Protein AF-A0A962IFG3-F1 (afdb_monomer_lite)

Radius of gyration: 30.13 Å; chains: 1; bounding box: 54×21×106 Å

Secondary structure (DSSP, 8-state):
----SSHHHHHHHHHHHHHHHHHHHHHHTTSTT-HHHHHHHHHHHHHHHHHTTSHHHHH-HHHHHHHHHHHHHHHHHHHHHHHHHHHTS--------------------------

pLDDT: mean 78.37, std 23.21, range [36.72, 98.31]

Structure (mmCIF, N/CA/C/O backbone):
data_AF-A0A962IFG3-F1
#
_entry.id   AF-A0A962IFG3-F1
#
loop_
_atom_site.group_PDB
_atom_site.id
_atom_site.type_symbol
_atom_site.label_atom_id
_atom_site.label_alt_id
_atom_site.label_comp_id
_atom_site.label_asym_id
_atom_site.label_entity_id
_atom_site.label_seq_id
_atom_site.pdbx_PDB_ins_code
_atom_site.Cartn_x
_atom_site.Cartn_y
_atom_site.Cartn_z
_atom_site.occupancy
_atom_site.B_iso_or_equiv
_atom_site.auth_seq_id
_atom_site.auth_comp_id
_atom_site.auth_asym_id
_atom_site.auth_atom_id
_atom_site.pdbx_PDB_model_num
ATOM 1 N N . MET A 1 1 ? -25.426 10.957 22.086 1.00 36.72 1 MET A N 1
ATOM 2 C CA . MET A 1 1 ? -25.000 11.346 20.723 1.00 36.72 1 MET A CA 1
ATOM 3 C C . MET A 1 1 ? -24.388 10.121 20.074 1.00 36.72 1 MET A C 1
ATOM 5 O O . MET A 1 1 ? -23.524 9.508 20.684 1.00 36.72 1 MET A O 1
ATOM 9 N N . ASN A 1 2 ? -24.946 9.709 18.935 1.00 39.81 2 ASN A N 1
ATOM 10 C CA . ASN A 1 2 ? -24.678 8.438 18.258 1.00 39.81 2 ASN A CA 1
ATOM 11 C C . ASN A 1 2 ? -23.238 8.360 17.731 1.00 39.81 2 ASN A C 1
ATOM 13 O O . ASN A 1 2 ? -22.809 9.230 16.985 1.00 39.81 2 ASN A O 1
ATOM 17 N N . THR A 1 3 ? -22.519 7.298 18.088 1.00 48.94 3 THR A N 1
ATOM 18 C CA . THR A 1 3 ? -21.133 7.002 17.677 1.00 48.94 3 THR A CA 1
ATOM 19 C C . THR A 1 3 ? -21.068 6.008 16.507 1.00 48.94 3 THR A C 1
ATOM 21 O O . THR A 1 3 ? -20.169 5.175 16.458 1.00 48.94 3 THR A O 1
ATOM 24 N N . ALA A 1 4 ? -22.048 6.025 15.597 1.00 52.16 4 ALA A N 1
ATOM 25 C CA . ALA A 1 4 ? -22.228 4.957 14.604 1.00 52.16 4 ALA A CA 1
ATOM 26 C C . ALA A 1 4 ? -21.769 5.289 13.166 1.00 52.16 4 ALA A C 1
ATOM 28 O O . ALA A 1 4 ? -21.704 4.372 12.354 1.00 52.16 4 ALA A O 1
ATOM 29 N N . ASP A 1 5 ? -21.408 6.536 12.843 1.00 53.06 5 ASP A N 1
ATOM 30 C CA . ASP A 1 5 ? -21.254 6.964 11.436 1.00 53.06 5 ASP A CA 1
ATOM 31 C C . ASP A 1 5 ? -19.817 7.000 10.876 1.00 53.06 5 ASP A C 1
ATOM 33 O O . ASP A 1 5 ? -19.634 7.290 9.699 1.00 53.06 5 ASP A O 1
ATOM 37 N N . SER A 1 6 ? -18.779 6.672 11.653 1.00 56.75 6 SER A N 1
ATOM 38 C CA . SER A 1 6 ? -17.375 6.776 11.183 1.00 56.75 6 SER A CA 1
ATOM 39 C C . SER A 1 6 ? -16.824 5.506 10.514 1.00 56.75 6 SER A C 1
ATOM 41 O O . SER A 1 6 ? -15.803 5.544 9.836 1.00 56.75 6 SER A O 1
ATOM 43 N N . LYS A 1 7 ? -17.511 4.368 10.658 1.00 59.22 7 LYS A N 1
ATOM 44 C CA . LYS A 1 7 ? -17.021 3.058 10.200 1.00 59.22 7 LYS A CA 1
ATOM 45 C C . LYS A 1 7 ? -16.889 2.869 8.671 1.00 59.22 7 LYS A C 1
ATOM 47 O O . LYS A 1 7 ? -15.906 2.252 8.261 1.00 59.22 7 LYS A O 1
ATOM 52 N N . PRO A 1 8 ? -17.812 3.349 7.807 1.00 63.09 8 PRO A N 1
ATOM 53 C CA . PRO A 1 8 ? -17.737 3.041 6.376 1.00 63.09 8 PRO A CA 1
ATOM 54 C C . PRO A 1 8 ? -16.538 3.700 5.681 1.00 63.09 8 PRO A C 1
ATOM 56 O O . PRO A 1 8 ? -16.086 3.205 4.653 1.00 63.09 8 PRO A O 1
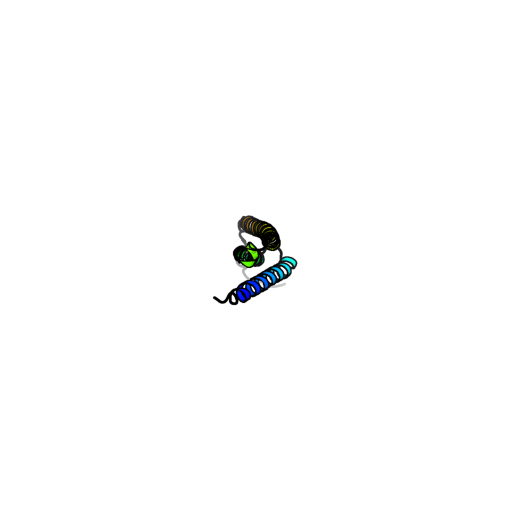ATOM 59 N N . GLU A 1 9 ? -15.988 4.780 6.239 1.00 82.75 9 GLU A N 1
ATOM 60 C CA . GLU A 1 9 ? -14.860 5.497 5.641 1.00 82.75 9 GLU A CA 1
ATOM 61 C C . GLU A 1 9 ? -13.541 4.718 5.774 1.00 82.75 9 GLU A C 1
ATOM 63 O O . GLU A 1 9 ? -12.786 4.603 4.805 1.00 82.75 9 GLU A O 1
ATOM 68 N N . LEU A 1 10 ? -13.298 4.099 6.936 1.00 89.00 10 LEU A N 1
ATOM 69 C CA . LEU A 1 10 ? -12.107 3.281 7.168 1.00 89.00 10 LEU A CA 1
ATOM 70 C C . LEU A 1 10 ? -12.106 2.016 6.304 1.00 89.00 10 LEU A C 1
ATOM 72 O O . LEU A 1 10 ? -11.099 1.716 5.664 1.00 89.00 10 LEU A O 1
ATOM 76 N N . ASP A 1 11 ? -13.224 1.289 6.264 1.00 91.38 11 ASP A N 1
ATOM 77 C CA . ASP A 1 11 ? -13.329 0.038 5.503 1.00 91.38 11 ASP A CA 1
ATOM 78 C C . ASP A 1 11 ? -13.126 0.286 3.996 1.00 91.38 11 ASP A C 1
ATOM 80 O O . ASP A 1 11 ? -12.415 -0.467 3.323 1.00 91.38 11 ASP A O 1
ATOM 84 N N . VAL A 1 12 ? -13.676 1.387 3.468 1.00 93.88 12 VAL A N 1
ATOM 85 C CA . VAL A 1 12 ? -13.458 1.814 2.076 1.00 93.88 12 VAL A CA 1
ATOM 86 C C . VAL A 1 12 ? -11.994 2.164 1.834 1.00 93.88 12 VAL A C 1
ATOM 88 O O . VAL A 1 12 ? -11.417 1.744 0.827 1.00 93.88 12 VAL A O 1
ATOM 91 N N . LEU A 1 13 ? -11.365 2.899 2.752 1.00 93.69 13 LEU A N 1
ATOM 92 C CA . LEU A 1 13 ? -9.968 3.285 2.617 1.00 93.69 13 LEU A CA 1
ATOM 93 C C . LEU A 1 13 ? -9.032 2.067 2.658 1.00 93.69 13 LEU A C 1
ATOM 95 O O . LEU A 1 13 ? -8.097 1.985 1.857 1.00 93.69 13 LEU A O 1
ATOM 99 N N . LEU A 1 14 ? -9.307 1.090 3.526 1.00 94.69 14 LEU A N 1
ATOM 100 C CA . LEU A 1 14 ? -8.589 -0.183 3.578 1.00 94.69 14 LEU A CA 1
ATOM 101 C C . LEU A 1 14 ? -8.740 -0.964 2.273 1.00 94.69 14 LEU A C 1
ATOM 103 O O . LEU A 1 14 ? -7.733 -1.347 1.677 1.00 94.69 14 LEU A O 1
ATOM 107 N N . ALA A 1 15 ? -9.971 -1.132 1.783 1.00 96.56 15 ALA A N 1
ATOM 108 C CA . ALA A 1 15 ? -10.238 -1.832 0.530 1.00 96.56 15 ALA A CA 1
ATOM 109 C C . ALA A 1 15 ? -9.529 -1.167 -0.662 1.00 96.56 15 ALA A C 1
ATOM 111 O O . ALA A 1 15 ? -8.880 -1.847 -1.460 1.00 96.56 15 ALA A O 1
ATOM 112 N N . ALA A 1 16 ? -9.588 0.164 -0.754 1.00 96.62 16 ALA A N 1
ATOM 113 C CA . ALA A 1 16 ? -8.904 0.920 -1.798 1.00 96.62 16 ALA A CA 1
ATOM 114 C C . ALA A 1 16 ? -7.376 0.766 -1.708 1.00 96.62 16 ALA A C 1
ATOM 116 O O . ALA A 1 16 ? -6.714 0.562 -2.725 1.00 96.62 16 ALA A O 1
ATOM 117 N N . THR A 1 17 ? -6.816 0.792 -0.496 1.00 97.31 17 THR A N 1
ATOM 118 C CA . THR A 1 17 ? -5.378 0.585 -0.262 1.00 97.31 17 THR A CA 1
ATOM 119 C C . THR A 1 17 ? -4.944 -0.817 -0.694 1.00 97.31 17 THR A C 1
ATOM 121 O O . THR A 1 17 ? -3.982 -0.959 -1.449 1.00 97.31 17 THR A O 1
ATOM 124 N N . SER A 1 18 ? -5.681 -1.858 -0.294 1.00 97.75 18 SER A N 1
ATOM 125 C CA . SER A 1 18 ? -5.406 -3.242 -0.699 1.00 97.75 18 SER A CA 1
ATOM 126 C C . SER A 1 18 ? -5.517 -3.437 -2.212 1.00 97.75 18 SER A C 1
ATOM 128 O O . SER A 1 18 ? -4.682 -4.119 -2.812 1.00 97.75 18 SER A O 1
ATOM 130 N N . TYR A 1 19 ? -6.509 -2.811 -2.849 1.00 98.19 19 TYR A N 1
ATOM 131 C CA . TYR A 1 19 ? -6.656 -2.824 -4.302 1.00 98.19 19 TYR A CA 1
ATOM 132 C C . TYR A 1 19 ? -5.446 -2.191 -5.000 1.00 98.19 19 TYR A C 1
ATOM 134 O O . TYR A 1 19 ? -4.888 -2.797 -5.917 1.00 98.19 19 TYR A O 1
ATOM 142 N N . LEU A 1 20 ? -4.998 -1.014 -4.551 1.00 98.00 20 LEU A N 1
ATOM 143 C CA . LEU A 1 20 ? -3.829 -0.338 -5.115 1.00 98.00 20 LEU A CA 1
ATOM 144 C C . LEU A 1 20 ? -2.554 -1.174 -4.961 1.00 98.00 20 LEU A C 1
ATOM 146 O O . LEU A 1 20 ? -1.830 -1.352 -5.939 1.00 98.00 20 LEU A O 1
ATOM 150 N N . MET A 1 21 ? -2.308 -1.745 -3.777 1.00 98.06 21 MET A N 1
ATOM 151 C CA . MET A 1 21 ? -1.162 -2.635 -3.544 1.00 98.06 21 MET A CA 1
ATOM 152 C C . MET A 1 21 ? -1.203 -3.857 -4.463 1.00 98.06 21 MET A C 1
ATOM 154 O O . MET A 1 21 ? -0.205 -4.194 -5.093 1.00 98.06 21 MET A O 1
ATOM 158 N N . THR A 1 22 ? -2.376 -4.472 -4.622 1.00 98.06 22 THR A N 1
ATOM 159 C CA . THR A 1 22 ? -2.561 -5.613 -5.530 1.00 98.06 22 THR A CA 1
ATOM 160 C C . THR A 1 22 ? -2.266 -5.220 -6.978 1.00 98.06 22 THR A C 1
ATOM 162 O O . THR A 1 22 ? -1.529 -5.912 -7.681 1.00 98.06 22 THR A O 1
ATOM 165 N N . ARG A 1 23 ? -2.799 -4.080 -7.434 1.00 96.94 23 ARG A N 1
ATOM 166 C CA . ARG A 1 23 ? -2.529 -3.537 -8.772 1.00 96.94 23 ARG A CA 1
ATOM 167 C C . ARG A 1 23 ? -1.042 -3.266 -8.980 1.00 96.94 23 ARG A C 1
ATOM 169 O O . ARG A 1 23 ? -0.515 -3.629 -10.031 1.00 96.94 23 ARG A O 1
ATOM 176 N N . TYR A 1 24 ? -0.368 -2.694 -7.984 1.00 97.38 24 TYR A N 1
ATOM 177 C CA . TYR A 1 24 ? 1.074 -2.478 -8.020 1.00 97.38 24 TYR A CA 1
ATOM 178 C C . TYR A 1 24 ? 1.835 -3.797 -8.167 1.00 97.38 24 TYR A C 1
ATOM 180 O O . TYR A 1 24 ? 2.689 -3.906 -9.046 1.00 97.38 24 TYR A O 1
ATOM 188 N N . SER A 1 25 ? 1.520 -4.818 -7.365 1.00 96.00 25 SER A N 1
ATOM 189 C CA . SER A 1 25 ? 2.187 -6.124 -7.438 1.00 96.00 25 SER A CA 1
ATOM 190 C C . SER A 1 25 ? 2.013 -6.778 -8.810 1.00 96.00 25 SER A C 1
ATOM 192 O O . SER A 1 25 ? 2.980 -7.259 -9.394 1.00 96.00 25 SER A O 1
ATOM 194 N N . LEU A 1 26 ? 0.802 -6.733 -9.374 1.00 95.75 26 LEU A N 1
ATOM 195 C CA . LEU A 1 26 ? 0.524 -7.292 -10.702 1.00 95.75 26 LEU A CA 1
ATOM 196 C C . LEU A 1 26 ? 1.286 -6.570 -11.818 1.00 95.75 26 LEU A C 1
ATOM 198 O O . LEU A 1 26 ? 1.729 -7.202 -12.778 1.00 95.75 26 LEU A O 1
ATOM 202 N N . GLN A 1 27 ? 1.415 -5.248 -11.721 1.00 93.31 27 GLN A N 1
ATOM 203 C CA . GLN A 1 27 ? 2.066 -4.455 -12.756 1.00 93.31 27 GLN A CA 1
ATOM 204 C C . GLN A 1 27 ? 3.592 -4.494 -12.641 1.00 93.31 27 GLN A C 1
ATOM 206 O O . GLN A 1 27 ? 4.274 -4.672 -13.650 1.00 93.31 27 GLN A O 1
ATOM 211 N N . SER A 1 28 ? 4.123 -4.405 -11.422 1.00 91.56 28 SER A N 1
ATOM 212 C CA . SER A 1 28 ? 5.565 -4.474 -11.160 1.00 91.56 28 SER A CA 1
ATOM 213 C C . SER A 1 28 ? 6.158 -5.850 -11.470 1.00 91.56 28 SER A C 1
ATOM 215 O O . SER A 1 28 ? 7.307 -5.918 -11.891 1.00 91.56 28 SER A O 1
ATOM 217 N N . ALA A 1 29 ? 5.371 -6.928 -11.369 1.00 90.00 29 ALA A N 1
ATOM 218 C CA . ALA A 1 29 ? 5.789 -8.259 -11.812 1.00 90.00 29 ALA A CA 1
ATOM 219 C C . ALA A 1 29 ? 6.039 -8.348 -13.329 1.00 90.00 29 ALA A C 1
ATOM 221 O O . ALA A 1 29 ? 6.833 -9.174 -13.770 1.00 90.00 29 AL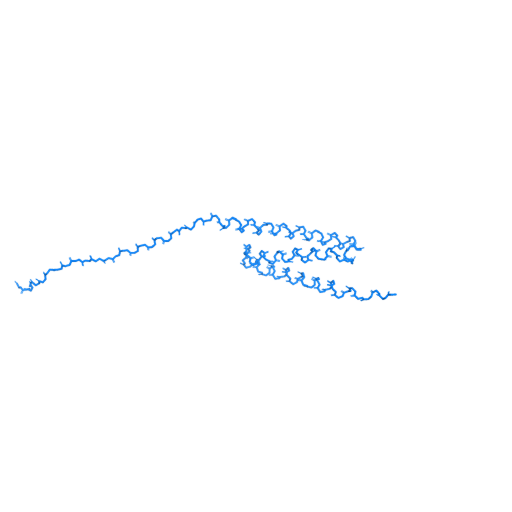A A O 1
ATOM 222 N N . LYS A 1 30 ? 5.354 -7.522 -14.132 1.00 88.94 30 LYS A N 1
ATOM 223 C CA . LYS A 1 30 ? 5.526 -7.492 -15.593 1.00 88.94 30 LYS A CA 1
ATOM 224 C C . LYS A 1 30 ? 6.610 -6.509 -16.005 1.00 88.94 30 LYS A C 1
ATOM 226 O O . LYS A 1 30 ? 7.503 -6.872 -16.756 1.00 88.94 30 LYS A O 1
ATOM 231 N N . ASN A 1 31 ? 6.499 -5.275 -15.520 1.00 83.06 31 ASN A N 1
ATOM 232 C CA . ASN A 1 31 ? 7.405 -4.180 -15.839 1.00 83.06 31 ASN A CA 1
ATOM 233 C C . ASN A 1 31 ? 7.703 -3.399 -14.552 1.00 83.06 31 ASN A C 1
ATOM 235 O O . ASN A 1 31 ? 6.950 -2.482 -14.199 1.00 83.06 31 ASN A O 1
ATOM 239 N N . PRO A 1 32 ? 8.763 -3.770 -13.816 1.00 83.38 32 PRO A N 1
ATOM 240 C CA . PRO A 1 32 ? 9.153 -3.040 -12.623 1.00 83.38 32 PRO A CA 1
ATOM 241 C C . PRO A 1 32 ? 9.652 -1.639 -13.002 1.00 83.38 32 PRO A C 1
ATOM 243 O O . PRO A 1 32 ? 10.260 -1.450 -14.051 1.00 83.38 32 PRO A O 1
ATOM 246 N N . MET A 1 33 ? 9.429 -0.662 -12.120 1.00 86.31 33 MET A N 1
ATOM 247 C CA . MET A 1 33 ? 10.046 0.674 -12.205 1.00 86.31 33 MET A CA 1
ATOM 248 C C . MET A 1 33 ? 9.648 1.524 -13.428 1.00 86.31 33 MET A C 1
ATOM 250 O O . MET A 1 33 ? 10.428 2.329 -13.925 1.00 86.31 33 MET A O 1
ATOM 254 N N . THR A 1 34 ? 8.407 1.382 -13.892 1.00 88.50 34 THR A N 1
ATOM 255 C CA . THR A 1 34 ? 7.787 2.279 -14.884 1.00 88.50 34 THR A CA 1
ATOM 256 C C . THR A 1 34 ? 7.116 3.487 -14.227 1.00 88.50 34 THR A C 1
ATOM 258 O O . THR A 1 34 ? 6.770 3.446 -13.043 1.00 88.50 34 THR A O 1
ATOM 261 N N . TYR A 1 35 ? 6.843 4.530 -15.020 1.00 87.38 35 TYR A N 1
ATOM 262 C CA . TYR A 1 35 ? 6.064 5.698 -14.586 1.00 87.38 35 TYR A CA 1
ATOM 263 C C . TYR A 1 35 ? 4.733 5.300 -13.929 1.00 87.38 35 TYR A C 1
ATOM 265 O O . TYR A 1 35 ? 4.420 5.757 -12.832 1.00 87.38 35 TYR A O 1
ATOM 273 N N . ASP A 1 36 ? 3.992 4.383 -14.554 1.00 89.62 36 ASP A N 1
ATOM 274 C CA . ASP A 1 36 ? 2.692 3.933 -14.057 1.00 89.62 36 ASP A CA 1
ATOM 275 C C . ASP A 1 36 ? 2.809 3.165 -12.733 1.00 89.62 36 ASP A C 1
ATOM 277 O O . ASP A 1 36 ? 2.022 3.386 -11.810 1.00 89.62 36 ASP A O 1
ATOM 281 N N . THR A 1 37 ? 3.819 2.298 -12.587 1.00 93.62 37 THR A N 1
ATOM 282 C CA . THR A 1 37 ? 4.080 1.640 -11.295 1.00 93.62 37 THR A CA 1
ATOM 283 C C . THR A 1 37 ? 4.501 2.639 -10.221 1.00 93.62 37 THR A C 1
ATOM 285 O O . THR A 1 37 ? 4.098 2.491 -9.069 1.00 93.62 37 THR A O 1
ATOM 288 N N . GLY A 1 38 ? 5.241 3.689 -10.589 1.00 94.56 38 GLY A N 1
ATOM 289 C CA . GLY A 1 38 ? 5.591 4.779 -9.682 1.00 94.56 38 GLY A CA 1
ATOM 290 C C . GLY A 1 38 ? 4.368 5.579 -9.234 1.00 94.56 38 GLY A C 1
ATOM 291 O O . GLY A 1 38 ? 4.251 5.906 -8.055 1.00 94.56 38 GLY A O 1
ATOM 292 N N . LYS A 1 39 ? 3.408 5.822 -10.135 1.00 95.31 39 LYS A N 1
ATOM 293 C CA . LYS A 1 39 ? 2.128 6.461 -9.796 1.00 95.31 39 LYS A CA 1
ATOM 294 C C . LYS A 1 39 ? 1.290 5.622 -8.840 1.00 95.31 39 LYS A C 1
ATOM 296 O O . LYS A 1 39 ? 0.733 6.166 -7.892 1.00 95.31 39 LYS A O 1
ATOM 301 N N . LEU A 1 40 ? 1.258 4.305 -9.034 1.00 96.69 40 LEU A N 1
ATOM 302 C CA . LEU A 1 40 ? 0.612 3.401 -8.083 1.00 96.69 40 LEU A CA 1
ATOM 303 C C . LEU A 1 40 ? 1.286 3.450 -6.704 1.00 96.69 40 LEU A C 1
ATOM 305 O O . LEU A 1 40 ? 0.582 3.555 -5.705 1.00 96.69 40 LEU A O 1
ATOM 309 N N . ALA A 1 41 ? 2.623 3.436 -6.638 1.00 97.38 41 ALA A N 1
ATOM 310 C CA . ALA A 1 41 ? 3.348 3.580 -5.372 1.00 97.38 41 ALA A CA 1
ATOM 311 C C . ALA A 1 41 ? 3.041 4.923 -4.679 1.00 97.38 41 ALA A C 1
ATOM 313 O O . ALA A 1 41 ? 2.792 4.952 -3.477 1.00 97.38 41 ALA A O 1
ATOM 314 N N . GLU A 1 42 ? 2.981 6.022 -5.437 1.00 97.44 42 GLU A N 1
ATOM 315 C CA . GLU A 1 42 ? 2.602 7.345 -4.927 1.00 97.44 42 GLU A CA 1
ATOM 316 C C . GLU A 1 42 ? 1.186 7.346 -4.328 1.00 97.44 42 GLU A C 1
ATOM 318 O O . GLU A 1 42 ? 0.996 7.808 -3.200 1.00 97.44 42 GLU A O 1
ATOM 323 N N . SER A 1 43 ? 0.203 6.777 -5.034 1.00 97.81 43 SER A N 1
ATOM 324 C CA . SER A 1 43 ? -1.169 6.650 -4.527 1.00 97.81 43 SER A CA 1
ATOM 325 C C . SER A 1 43 ? -1.252 5.782 -3.269 1.00 97.81 43 SER A C 1
ATOM 327 O O . SER A 1 43 ? -2.007 6.105 -2.353 1.00 97.81 43 SER A O 1
ATOM 329 N N . ILE A 1 44 ? -0.459 4.709 -3.179 1.00 98.31 44 ILE A N 1
ATOM 330 C CA . ILE A 1 44 ? -0.413 3.857 -1.983 1.00 98.31 44 ILE A CA 1
ATOM 331 C C . ILE A 1 44 ? 0.116 4.638 -0.778 1.00 98.31 44 ILE A C 1
ATOM 333 O O . ILE A 1 44 ? -0.512 4.602 0.280 1.00 98.31 44 ILE A O 1
ATOM 337 N N . CYS A 1 45 ? 1.204 5.401 -0.933 1.00 98.00 45 CYS A N 1
ATOM 338 C CA . CYS A 1 45 ? 1.717 6.258 0.140 1.00 98.00 45 CYS A CA 1
ATOM 339 C C . CYS A 1 45 ? 0.663 7.269 0.618 1.00 98.00 45 CYS A C 1
ATOM 341 O O . CYS A 1 45 ? 0.479 7.454 1.821 1.00 98.00 45 CYS A O 1
ATOM 343 N N . GLN A 1 46 ? -0.071 7.892 -0.309 1.00 97.19 46 GLN A N 1
ATOM 344 C CA . GLN A 1 46 ? -1.146 8.832 0.031 1.00 97.19 46 GLN A CA 1
ATOM 345 C C . GLN A 1 46 ? -2.266 8.152 0.829 1.00 97.19 46 GLN A C 1
ATOM 347 O O . GLN A 1 46 ? -2.702 8.680 1.851 1.00 97.19 46 GLN A O 1
ATOM 352 N N . HIS A 1 47 ? -2.698 6.963 0.410 1.00 97.25 47 HIS A N 1
ATOM 353 C CA . HIS A 1 47 ? -3.726 6.198 1.114 1.00 97.25 47 HIS A CA 1
ATOM 354 C C . HIS A 1 47 ? -3.272 5.744 2.508 1.00 97.25 47 HIS A C 1
ATOM 356 O O . HIS A 1 47 ? -4.035 5.851 3.466 1.00 97.25 47 HIS A O 1
ATOM 362 N N . LEU A 1 48 ? -2.018 5.311 2.659 1.00 97.31 48 LEU A N 1
ATOM 363 C CA . LEU A 1 48 ? -1.449 4.964 3.964 1.00 97.31 48 LEU A CA 1
ATOM 364 C C . LEU A 1 48 ? -1.372 6.182 4.893 1.00 97.31 48 LEU A C 1
ATOM 366 O O . LEU A 1 48 ? -1.695 6.072 6.076 1.00 97.31 48 LEU A O 1
ATOM 370 N N . ALA A 1 49 ? -1.037 7.361 4.364 1.00 96.19 49 ALA A N 1
ATOM 371 C CA . ALA A 1 49 ? -1.068 8.604 5.130 1.00 96.19 49 ALA A CA 1
ATOM 372 C C . ALA A 1 49 ? -2.491 8.985 5.579 1.00 96.19 49 ALA A C 1
ATOM 374 O O . ALA A 1 49 ? -2.660 9.546 6.662 1.00 96.19 49 ALA A O 1
ATOM 375 N N . LEU A 1 50 ? -3.518 8.675 4.778 1.00 94.94 50 LEU A N 1
ATOM 376 C CA . LEU A 1 50 ? -4.918 8.831 5.180 1.00 94.94 50 LEU A CA 1
ATOM 377 C C . LEU A 1 50 ? -5.319 7.802 6.246 1.00 94.94 50 LEU A C 1
ATOM 379 O O . LEU A 1 50 ? -5.977 8.181 7.211 1.00 94.94 50 LEU A O 1
ATOM 383 N N . LEU 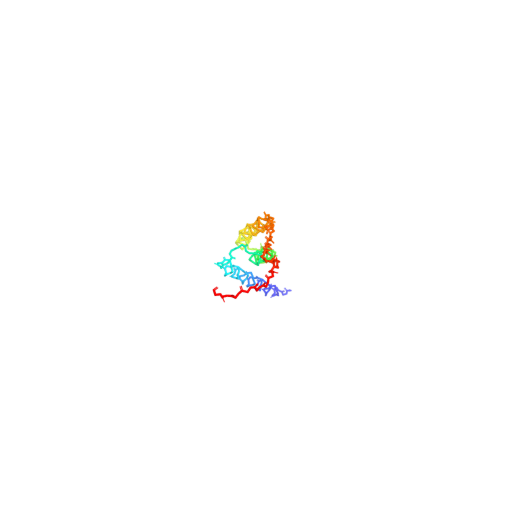A 1 51 ? -4.888 6.540 6.125 1.00 94.81 51 LEU A N 1
ATOM 384 C CA . LEU A 1 51 ? -5.166 5.486 7.113 1.00 94.81 51 LEU A CA 1
ATOM 385 C C . LEU A 1 51 ? -4.579 5.839 8.473 1.00 94.81 51 LEU A C 1
ATOM 387 O O . LEU A 1 51 ? -5.247 5.715 9.494 1.00 94.81 51 LEU A O 1
ATOM 391 N N . LEU A 1 52 ? -3.352 6.355 8.486 1.00 95.38 52 LEU A N 1
ATOM 392 C CA . LEU A 1 52 ? -2.700 6.807 9.708 1.00 95.38 52 LEU A CA 1
ATOM 393 C C . LEU A 1 52 ? -3.440 7.965 10.385 1.00 95.38 52 LEU A C 1
ATOM 395 O O . LEU A 1 52 ? -3.258 8.161 11.578 1.00 95.38 52 LEU A O 1
ATOM 399 N N . LYS A 1 53 ? -4.292 8.721 9.687 1.00 93.69 53 LYS A N 1
ATOM 400 C CA . LYS A 1 53 ? -5.109 9.781 10.302 1.00 93.69 53 LYS A CA 1
ATOM 401 C C . LYS A 1 53 ? -6.430 9.270 10.883 1.00 93.69 53 LYS A C 1
ATOM 403 O O . LYS A 1 53 ? -7.091 10.030 11.585 1.00 93.69 53 LYS A O 1
ATOM 408 N N . GLN A 1 54 ? -6.811 8.019 10.616 1.00 93.62 54 GLN A N 1
ATOM 409 C CA . GLN A 1 54 ? -8.091 7.476 11.066 1.00 93.62 54 GLN A CA 1
ATOM 410 C C . GLN A 1 54 ? -8.102 7.283 12.594 1.00 93.62 54 GLN A C 1
ATOM 412 O O . GLN A 1 54 ? -7.134 6.733 13.144 1.00 93.62 54 GLN A O 1
ATOM 417 N N . PRO A 1 55 ? -9.166 7.710 13.303 1.00 92.44 55 PRO A N 1
ATOM 418 C CA . PRO A 1 55 ? -9.261 7.595 14.759 1.00 92.44 55 PRO A CA 1
ATOM 419 C C . PRO A 1 55 ? -9.052 6.170 15.279 1.00 92.44 55 PRO A C 1
ATOM 421 O O . PRO A 1 55 ? -8.380 5.970 16.289 1.00 92.44 55 PRO A O 1
ATOM 424 N N . GLU A 1 56 ? -9.568 5.168 14.574 1.00 91.25 56 GLU A N 1
ATOM 425 C CA . GLU A 1 56 ? -9.457 3.749 14.917 1.00 91.25 56 GLU A CA 1
ATOM 426 C C . GLU A 1 56 ? -8.005 3.263 14.845 1.00 91.25 56 GLU A C 1
ATOM 428 O O . GLU A 1 56 ? -7.551 2.488 15.691 1.00 91.25 56 GLU A O 1
ATOM 433 N N . VAL A 1 57 ? -7.254 3.753 13.855 1.00 92.12 57 VAL A N 1
ATOM 434 C CA . VAL A 1 57 ? -5.827 3.460 13.707 1.00 92.12 57 VAL A CA 1
ATOM 435 C C . VAL A 1 57 ? -5.033 4.149 14.813 1.00 92.12 57 VAL A C 1
ATOM 437 O O . VAL A 1 57 ? -4.167 3.526 15.422 1.00 92.12 57 VAL A O 1
ATOM 440 N N . GLN A 1 58 ? -5.354 5.403 15.135 1.00 92.94 58 GLN A N 1
ATOM 441 C CA . GLN A 1 58 ? -4.689 6.144 16.210 1.00 92.94 58 GLN A CA 1
ATOM 442 C C . GLN A 1 58 ? -4.992 5.588 17.607 1.00 92.94 58 GLN A C 1
ATOM 444 O O . GLN A 1 58 ? -4.109 5.578 18.472 1.00 92.94 58 GLN A O 1
ATOM 449 N N . GLY A 1 59 ? -6.206 5.077 17.816 1.00 93.12 59 GLY A N 1
ATOM 450 C CA . GLY A 1 59 ? -6.648 4.455 19.062 1.00 93.12 59 GLY A CA 1
ATOM 451 C C . GLY A 1 59 ? -6.024 3.083 19.330 1.00 93.12 59 GLY A C 1
ATOM 452 O O . GLY A 1 59 ? -6.007 2.631 20.474 1.00 93.12 59 GLY A O 1
ATOM 453 N N . SER A 1 60 ? -5.459 2.429 18.310 1.00 95.38 60 SER A N 1
ATOM 454 C CA . SER A 1 60 ? -4.835 1.108 18.424 1.00 95.38 60 SER A CA 1
ATOM 455 C C . SER A 1 60 ? -3.330 1.181 18.188 1.00 95.38 60 SER A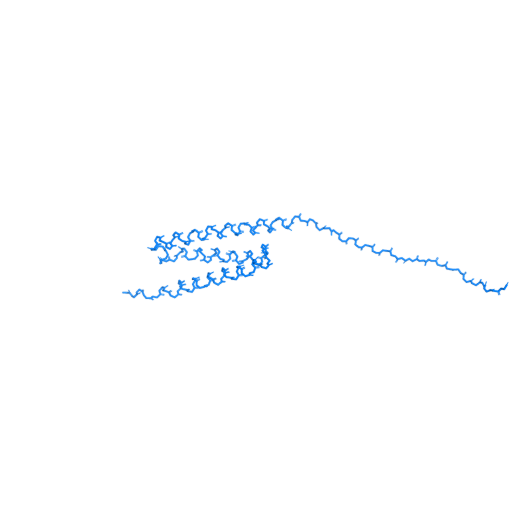 C 1
ATOM 457 O O . SER A 1 60 ? -2.860 1.396 17.071 1.00 95.38 60 SER A O 1
ATOM 459 N N . ARG A 1 61 ? -2.531 0.914 19.233 1.00 95.56 61 ARG A N 1
ATOM 460 C CA . ARG A 1 61 ? -1.062 0.849 19.106 1.00 95.56 61 ARG A CA 1
ATOM 461 C C . ARG A 1 61 ? -0.629 -0.161 18.040 1.00 95.56 61 ARG A C 1
ATOM 463 O O . ARG A 1 61 ? 0.304 0.121 17.298 1.00 95.56 61 ARG A O 1
ATOM 470 N N . VAL A 1 62 ? -1.303 -1.310 17.968 1.00 97.06 62 VAL A N 1
ATOM 471 C CA . VAL A 1 62 ? -0.985 -2.375 17.005 1.00 97.06 62 VAL A CA 1
ATOM 472 C C . VAL A 1 62 ? -1.214 -1.888 15.577 1.00 97.06 62 VAL A C 1
ATOM 474 O O . VAL A 1 62 ? -0.315 -2.013 14.749 1.00 97.06 62 VAL A O 1
ATOM 477 N N . PHE A 1 63 ? -2.368 -1.274 15.301 1.00 94.12 63 PHE A N 1
ATOM 478 C CA . PHE A 1 63 ? -2.664 -0.743 13.969 1.00 94.12 63 PHE A CA 1
ATOM 479 C C . PHE A 1 63 ? -1.725 0.392 13.599 1.00 94.12 63 PHE A C 1
ATOM 481 O O . PHE A 1 63 ? -1.143 0.367 12.519 1.00 94.12 63 PHE A O 1
ATOM 488 N N . ARG A 1 64 ? -1.498 1.342 14.509 1.00 95.81 64 ARG A N 1
ATOM 489 C CA . ARG A 1 64 ? -0.563 2.440 14.272 1.00 95.81 64 ARG A CA 1
ATOM 490 C C . ARG A 1 64 ? 0.834 1.930 13.922 1.00 95.81 64 ARG A C 1
ATOM 492 O O . ARG A 1 64 ? 1.408 2.392 12.945 1.00 95.81 64 ARG A O 1
ATOM 499 N N . THR A 1 65 ? 1.376 0.973 14.680 1.00 97.31 65 THR A N 1
ATOM 500 C CA . THR A 1 65 ? 2.690 0.385 14.377 1.00 97.31 65 THR A CA 1
ATOM 501 C C . THR A 1 65 ? 2.689 -0.320 13.023 1.00 97.31 65 THR A C 1
ATOM 503 O O . THR A 1 65 ? 3.585 -0.067 12.225 1.00 97.31 65 THR A O 1
ATOM 506 N N . ALA A 1 66 ? 1.679 -1.142 12.732 1.00 96.56 66 ALA A N 1
ATOM 507 C CA . ALA A 1 66 ? 1.596 -1.862 11.464 1.00 96.56 66 ALA A CA 1
ATOM 508 C C . ALA A 1 66 ? 1.531 -0.911 10.256 1.00 96.56 66 ALA A C 1
ATOM 510 O O . ALA A 1 66 ? 2.316 -1.050 9.319 1.00 96.56 66 ALA A O 1
ATOM 511 N N . TYR A 1 67 ? 0.645 0.090 10.290 1.00 96.44 67 TYR A N 1
ATOM 512 C CA . TYR A 1 67 ? 0.492 1.033 9.181 1.00 96.44 67 TYR A CA 1
ATOM 513 C C . TYR A 1 67 ? 1.670 2.000 9.050 1.00 96.44 67 TYR A C 1
ATOM 515 O O . TYR A 1 67 ? 1.981 2.393 7.930 1.00 96.44 67 TYR A O 1
ATOM 523 N N . HIS A 1 68 ? 2.369 2.349 10.137 1.00 97.31 68 HIS A N 1
ATOM 524 C CA . HIS A 1 68 ? 3.606 3.129 10.034 1.00 97.31 68 HIS A CA 1
ATOM 525 C C . HIS A 1 68 ? 4.731 2.339 9.373 1.00 97.31 68 HIS A C 1
ATOM 527 O O . HIS A 1 68 ? 5.389 2.877 8.487 1.00 97.31 68 HIS A O 1
ATOM 533 N N . SER A 1 69 ? 4.945 1.081 9.773 1.00 97.81 69 SER A N 1
ATOM 534 C CA . SER A 1 69 ? 5.949 0.227 9.129 1.00 97.81 69 SER A CA 1
ATOM 535 C C . SER A 1 69 ? 5.646 0.057 7.643 1.00 97.81 69 SER A C 1
ATOM 537 O O . SER A 1 69 ? 6.529 0.222 6.808 1.00 97.81 69 SER A O 1
ATOM 539 N N . LEU A 1 70 ? 4.375 -0.175 7.309 1.00 97.56 70 LEU A N 1
ATOM 540 C CA . LEU A 1 70 ? 3.940 -0.295 5.924 1.00 97.56 70 LEU A CA 1
ATOM 541 C C . LEU A 1 70 ? 4.155 1.011 5.142 1.00 97.56 70 LEU A C 1
ATOM 543 O O . LEU A 1 70 ? 4.678 0.980 4.035 1.00 97.56 70 LEU A O 1
ATOM 547 N N . ALA A 1 71 ? 3.801 2.165 5.715 1.00 97.88 71 ALA A N 1
ATOM 548 C CA . ALA A 1 71 ? 4.042 3.467 5.092 1.00 97.88 71 ALA A CA 1
ATOM 549 C C . ALA A 1 71 ? 5.533 3.706 4.823 1.00 97.88 71 ALA A C 1
ATOM 551 O O . ALA A 1 71 ? 5.889 4.121 3.724 1.00 97.88 71 ALA A O 1
ATOM 552 N N . TYR A 1 72 ? 6.396 3.376 5.784 1.00 98.00 72 TYR A N 1
ATOM 553 C CA . TYR A 1 72 ? 7.844 3.509 5.642 1.00 98.00 72 TYR A CA 1
ATOM 554 C C . TYR A 1 72 ? 8.402 2.657 4.490 1.00 98.00 72 TYR A C 1
ATOM 556 O O . TYR A 1 72 ? 9.185 3.143 3.672 1.00 98.00 72 TYR A O 1
ATOM 564 N N . GLU A 1 73 ? 7.970 1.400 4.377 1.00 98.12 73 GLU A N 1
ATOM 565 C CA . GLU A 1 73 ? 8.377 0.523 3.271 1.00 98.12 73 GLU A CA 1
ATOM 566 C C . GLU A 1 73 ? 7.935 1.078 1.909 1.00 98.12 73 GLU A C 1
ATOM 568 O O . GLU A 1 73 ? 8.713 1.096 0.951 1.00 98.12 73 GLU A O 1
ATOM 573 N N . TRP A 1 74 ? 6.706 1.590 1.820 1.00 98.12 74 TRP A N 1
ATOM 574 C CA . TRP A 1 74 ? 6.185 2.177 0.585 1.00 98.12 74 TRP A CA 1
ATOM 575 C C . TRP A 1 74 ? 6.856 3.498 0.211 1.00 98.12 74 TRP A C 1
ATOM 577 O O . TRP A 1 74 ? 7.096 3.743 -0.973 1.00 98.12 74 TRP A O 1
ATOM 587 N N . GLU A 1 75 ? 7.232 4.323 1.187 1.00 97.88 75 GLU A N 1
ATOM 588 C CA . GLU A 1 75 ? 8.045 5.517 0.946 1.00 97.88 75 GLU A CA 1
ATOM 589 C C . GLU A 1 75 ? 9.402 5.151 0.342 1.00 97.88 75 GLU A C 1
ATOM 591 O O . GLU A 1 75 ? 9.823 5.771 -0.637 1.00 97.88 75 GLU A O 1
ATOM 596 N N . HIS A 1 76 ? 10.055 4.104 0.851 1.00 97.38 76 HIS A N 1
ATOM 597 C CA . HIS A 1 76 ? 11.309 3.618 0.284 1.00 97.38 76 HIS A CA 1
ATOM 598 C C . HIS A 1 76 ? 11.134 3.139 -1.168 1.00 97.38 76 HIS A C 1
ATOM 600 O O . HIS A 1 76 ? 11.917 3.514 -2.044 1.00 97.38 76 HIS A O 1
ATOM 606 N N . ILE A 1 77 ? 10.073 2.377 -1.455 1.00 96.19 77 ILE A N 1
ATOM 607 C CA . ILE A 1 77 ? 9.728 1.955 -2.823 1.00 96.19 77 ILE A CA 1
ATOM 608 C C . ILE A 1 77 ? 9.517 3.176 -3.732 1.00 96.19 77 ILE A C 1
ATOM 610 O O . ILE A 1 77 ? 10.048 3.229 -4.842 1.00 96.19 77 ILE A O 1
ATOM 614 N N . LEU A 1 78 ? 8.777 4.187 -3.272 1.00 95.94 78 LEU A N 1
ATOM 615 C CA . LEU A 1 78 ? 8.524 5.403 -4.045 1.00 95.94 78 LEU A CA 1
ATOM 616 C C . LEU A 1 78 ? 9.814 6.188 -4.330 1.00 95.94 78 LEU A C 1
ATOM 618 O O . LEU A 1 78 ? 9.983 6.711 -5.433 1.00 95.94 78 LEU A O 1
ATOM 622 N N . VAL A 1 79 ? 10.740 6.254 -3.371 1.00 95.62 79 VAL A N 1
ATOM 623 C CA . VAL A 1 79 ? 12.066 6.854 -3.582 1.00 95.62 79 VAL A CA 1
ATOM 624 C C . VAL A 1 79 ? 12.825 6.113 -4.683 1.00 95.62 79 VAL A C 1
ATOM 626 O O . VAL A 1 79 ? 13.375 6.763 -5.570 1.00 95.62 79 VAL A O 1
ATOM 629 N N . GLN A 1 80 ? 12.799 4.778 -4.698 1.00 93.88 80 GLN A N 1
ATOM 630 C CA . GLN A 1 80 ? 13.435 3.995 -5.764 1.00 93.88 80 GLN A CA 1
ATOM 631 C C . GLN A 1 80 ? 12.843 4.303 -7.147 1.00 93.88 80 GLN A C 1
ATOM 633 O O . GLN A 1 80 ? 13.595 4.493 -8.103 1.00 93.88 80 GLN A O 1
ATOM 638 N N . HIS A 1 81 ? 11.515 4.432 -7.257 1.00 93.69 81 HIS A N 1
ATOM 639 C CA . HIS A 1 81 ? 10.870 4.864 -8.508 1.00 93.69 81 HIS A CA 1
ATOM 640 C C . HIS A 1 81 ? 11.353 6.242 -8.958 1.00 93.69 81 HIS A C 1
ATOM 642 O O . HIS A 1 81 ? 11.661 6.431 -10.133 1.00 93.69 81 HIS A O 1
ATOM 648 N N . ARG A 1 82 ? 11.454 7.203 -8.031 1.00 91.50 82 ARG A N 1
ATOM 649 C CA . ARG A 1 82 ? 11.924 8.563 -8.339 1.00 91.50 82 ARG A CA 1
ATOM 650 C C . ARG A 1 82 ? 13.369 8.566 -8.834 1.00 91.50 82 ARG A C 1
ATOM 652 O O . ARG A 1 82 ? 13.648 9.217 -9.835 1.00 91.50 82 ARG A O 1
ATOM 659 N N . LEU A 1 83 ? 14.251 7.804 -8.188 1.00 90.25 83 LEU A N 1
ATOM 660 C CA . LEU A 1 83 ? 15.654 7.684 -8.595 1.00 90.25 83 LEU A CA 1
ATOM 661 C C . LEU A 1 83 ? 15.797 7.059 -9.990 1.00 90.25 83 LEU A C 1
ATOM 663 O O . LEU A 1 83 ? 16.562 7.557 -10.818 1.00 90.25 83 LEU A O 1
ATOM 667 N N . ASN A 1 84 ? 15.022 6.015 -10.286 1.00 85.81 84 ASN A N 1
ATOM 668 C CA . ASN A 1 84 ? 15.037 5.369 -11.600 1.00 85.81 84 ASN A CA 1
ATOM 669 C C . ASN A 1 84 ? 14.461 6.268 -12.701 1.00 85.81 84 ASN A C 1
ATOM 671 O O . ASN A 1 84 ? 14.976 6.280 -13.821 1.00 85.81 84 ASN A O 1
ATOM 675 N N . ALA A 1 85 ? 13.437 7.064 -12.384 1.00 78.06 85 ALA A N 1
ATOM 676 C CA . ALA A 1 85 ? 12.897 8.056 -13.307 1.00 78.06 85 ALA A CA 1
ATOM 677 C C . ALA A 1 85 ? 13.933 9.141 -13.645 1.00 78.06 85 ALA A C 1
ATOM 679 O O . ALA A 1 85 ? 14.063 9.512 -14.810 1.00 78.06 85 ALA A O 1
ATOM 680 N N . THR A 1 86 ? 14.713 9.607 -12.661 1.00 66.81 86 THR A N 1
ATOM 681 C CA . THR A 1 86 ? 15.788 10.585 -12.898 1.00 66.81 86 THR A CA 1
ATOM 682 C C . THR A 1 86 ? 16.979 9.985 -13.648 1.00 66.81 86 THR A C 1
ATOM 684 O O . THR A 1 86 ? 17.499 10.624 -14.555 1.00 66.81 86 THR A O 1
ATOM 687 N N . GLY A 1 87 ? 17.364 8.737 -13.353 1.00 59.59 87 GLY A N 1
ATOM 688 C CA . GLY A 1 87 ? 18.466 8.049 -14.042 1.00 59.59 87 GLY A CA 1
ATOM 689 C C . GLY A 1 87 ? 18.162 7.668 -15.496 1.00 59.59 87 GLY A C 1
ATOM 690 O O . GLY A 1 87 ? 19.078 7.507 -16.295 1.00 59.59 87 GLY A O 1
ATOM 691 N N . SER A 1 88 ? 16.881 7.572 -15.867 1.00 55.06 88 SER A N 1
ATOM 692 C CA . SER A 1 88 ? 16.451 7.296 -17.247 1.00 55.06 88 SER A CA 1
ATOM 693 C C . SER A 1 88 ? 16.374 8.555 -18.124 1.00 55.06 88 SER A C 1
ATOM 695 O O . SER A 1 88 ? 16.187 8.445 -19.333 1.00 55.06 88 SER A O 1
ATOM 697 N N . HIS A 1 89 ? 16.510 9.750 -17.537 1.00 50.12 89 HIS A N 1
ATOM 698 C CA . HIS A 1 89 ? 16.379 11.029 -18.244 1.00 50.12 89 HIS A CA 1
ATOM 699 C C . HIS A 1 89 ? 17.731 11.623 -18.701 1.00 50.12 89 HIS A C 1
ATOM 701 O O . HIS A 1 89 ? 17.747 12.638 -19.398 1.00 50.12 89 HIS A O 1
ATOM 707 N N . GLU A 1 90 ? 18.855 10.971 -18.368 1.00 42.12 90 GLU A N 1
ATOM 708 C CA . GLU A 1 90 ? 20.223 11.341 -18.781 1.00 42.12 90 GLU A CA 1
ATOM 709 C C . GLU A 1 90 ? 20.793 10.440 -19.898 1.00 42.12 90 GLU A C 1
ATOM 711 O O . GLU A 1 90 ? 21.991 10.172 -19.955 1.00 42.12 90 GLU A O 1
ATOM 716 N N . GLN A 1 91 ? 19.964 9.978 -20.839 1.00 40.22 91 GLN A N 1
ATOM 717 C CA . GLN A 1 91 ? 20.480 9.611 -22.162 1.00 40.22 91 GLN A CA 1
ATOM 718 C C . GLN A 1 91 ? 20.220 10.772 -23.124 1.00 40.22 91 GLN A C 1
ATOM 720 O O . GLN A 1 91 ? 19.079 10.939 -23.560 1.00 40.22 91 GLN A O 1
ATOM 725 N N . PRO A 1 92 ? 21.238 11.583 -23.487 1.00 40.09 92 PRO A N 1
ATOM 726 C CA . PRO A 1 92 ? 21.096 12.457 -24.636 1.00 40.09 92 PRO A CA 1
ATOM 727 C C . PRO A 1 92 ? 20.731 11.585 -25.832 1.00 40.09 92 PRO A C 1
ATOM 729 O O . PRO A 1 92 ? 21.359 10.551 -26.087 1.00 40.09 92 PRO A O 1
ATOM 732 N N . ALA A 1 93 ? 19.670 11.997 -26.521 1.00 39.62 93 ALA A N 1
ATOM 733 C CA 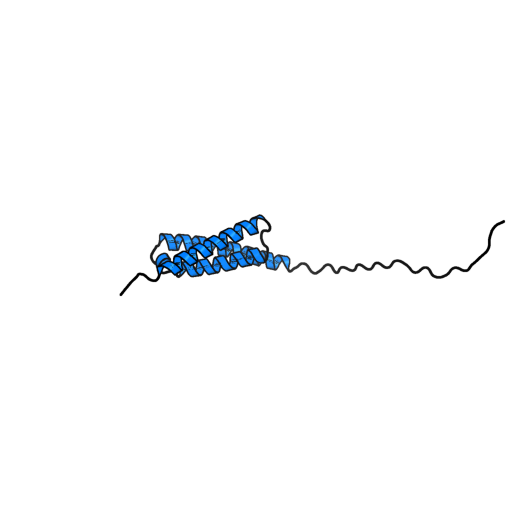. ALA A 1 93 ? 19.236 11.417 -27.771 1.00 39.62 93 ALA A CA 1
ATOM 734 C C . ALA A 1 93 ? 20.466 11.161 -28.650 1.00 39.62 93 ALA A C 1
ATOM 736 O O . ALA A 1 93 ? 21.160 12.094 -29.054 1.00 39.62 93 ALA A O 1
ATOM 737 N N . LYS A 1 94 ? 20.745 9.888 -28.949 1.00 42.31 94 LYS A N 1
ATOM 738 C CA . LYS A 1 94 ? 21.509 9.571 -30.150 1.00 42.31 94 LYS A CA 1
ATOM 739 C C . LYS A 1 94 ? 20.669 10.095 -31.302 1.00 42.31 94 LYS A C 1
ATOM 741 O O . LYS A 1 94 ? 19.672 9.476 -31.674 1.00 42.31 94 LYS A O 1
ATOM 746 N N . GLU A 1 95 ? 21.046 11.267 -31.799 1.00 42.38 95 GLU A N 1
ATOM 747 C CA . GLU A 1 95 ? 20.569 11.794 -33.063 1.00 42.38 95 GLU A CA 1
ATOM 748 C C . GLU A 1 95 ? 20.638 10.677 -34.095 1.00 42.38 95 GLU A C 1
ATOM 750 O O . GLU A 1 95 ? 21.699 10.177 -34.472 1.00 42.38 95 GLU A O 1
ATOM 755 N N . SER A 1 96 ? 19.453 10.258 -34.516 1.00 45.59 96 SER A N 1
ATOM 756 C CA . SER A 1 96 ? 19.268 9.445 -35.696 1.00 45.59 96 SER A CA 1
ATOM 757 C C . SER A 1 96 ? 19.581 10.326 -36.898 1.00 45.59 96 SER A C 1
ATOM 759 O O . SER A 1 96 ? 18.685 10.930 -37.475 1.00 45.59 96 SER A O 1
ATOM 761 N N . THR A 1 97 ? 20.846 10.407 -37.301 1.00 43.53 97 THR A N 1
ATOM 762 C CA . THR A 1 97 ? 21.188 10.809 -38.669 1.00 43.53 97 THR A CA 1
ATOM 763 C C . THR A 1 97 ? 21.251 9.560 -39.537 1.00 43.53 97 THR A C 1
ATOM 765 O O . THR A 1 97 ? 22.297 9.068 -39.946 1.00 43.53 97 THR A O 1
ATOM 768 N N . SER A 1 98 ? 20.059 9.043 -39.836 1.00 40.94 98 SER A N 1
ATOM 769 C CA . SER A 1 98 ? 19.835 8.305 -41.072 1.00 40.94 98 SER A CA 1
ATOM 770 C C . SER A 1 98 ? 19.932 9.310 -42.218 1.00 40.94 98 SER A C 1
ATOM 772 O O . SER A 1 98 ? 18.953 9.983 -42.527 1.00 40.94 98 SER A O 1
ATOM 774 N N . SER A 1 99 ? 21.102 9.425 -42.844 1.00 39.41 99 SER A N 1
ATOM 775 C CA . SER A 1 99 ? 21.201 9.997 -44.187 1.00 39.41 99 SER A CA 1
ATOM 776 C C . SER A 1 99 ? 21.557 8.880 -45.156 1.00 39.41 99 SER A C 1
ATOM 778 O O . SER A 1 99 ? 22.718 8.583 -45.431 1.00 39.41 99 SER A O 1
ATOM 780 N N . ALA A 1 100 ? 20.508 8.215 -45.633 1.00 44.56 100 ALA A N 1
ATOM 781 C CA . ALA A 1 100 ? 20.553 7.491 -46.884 1.00 44.56 100 ALA A CA 1
ATOM 782 C C . ALA A 1 100 ? 20.754 8.521 -48.004 1.00 44.56 100 ALA A C 1
ATOM 784 O O . ALA A 1 100 ? 19.829 9.254 -48.341 1.00 44.56 100 ALA A O 1
ATOM 785 N N . ILE A 1 101 ? 21.949 8.578 -48.589 1.00 45.25 101 ILE A N 1
ATOM 786 C CA . ILE A 1 101 ? 22.151 9.223 -49.888 1.00 45.25 101 ILE A CA 1
ATOM 787 C C . ILE A 1 101 ? 22.728 8.166 -50.815 1.00 45.25 101 ILE A C 1
ATOM 789 O O . ILE A 1 101 ? 23.931 7.930 -50.863 1.00 45.25 101 ILE A O 1
ATOM 793 N N . ASN A 1 102 ? 21.827 7.507 -51.535 1.00 37.78 102 ASN A N 1
ATOM 794 C CA . ASN A 1 102 ? 22.151 6.744 -52.721 1.00 37.78 102 ASN A CA 1
ATOM 795 C C . ASN A 1 102 ? 21.479 7.428 -53.915 1.00 37.78 102 ASN A C 1
ATOM 797 O O . ASN A 1 102 ? 20.279 7.681 -53.886 1.00 37.78 102 ASN A O 1
ATOM 801 N N . GLN A 1 103 ? 22.285 7.604 -54.965 1.00 40.19 103 GLN A N 1
ATOM 802 C CA . GLN A 1 103 ? 21.937 7.859 -56.368 1.00 40.19 103 GLN A CA 1
ATOM 803 C C . GLN A 1 103 ? 21.671 9.307 -56.799 1.00 40.19 103 GLN A C 1
ATOM 805 O O . GLN A 1 103 ? 20.586 9.845 -56.616 1.00 40.19 103 GLN A O 1
ATOM 810 N N . THR A 1 104 ? 22.583 9.843 -57.619 1.00 46.56 104 THR A N 1
ATOM 811 C CA . THR A 1 104 ? 22.220 10.116 -59.021 1.00 46.56 104 THR A CA 1
ATOM 812 C C . THR A 1 104 ? 23.438 9.977 -59.939 1.00 46.56 104 THR A C 1
ATOM 814 O O . THR A 1 104 ? 24.383 10.757 -59.897 1.00 46.56 104 THR A O 1
ATOM 817 N N . SER A 1 105 ? 23.393 8.926 -60.755 1.00 44.81 105 SER A N 1
ATOM 818 C CA . SER A 1 105 ? 24.173 8.746 -61.975 1.00 44.81 105 SER A CA 1
ATOM 819 C C . SER A 1 105 ? 23.752 9.820 -62.983 1.00 44.81 105 SER A C 1
ATOM 821 O O . SER A 1 105 ? 22.555 9.981 -63.222 1.00 44.81 105 SER A O 1
ATOM 823 N N . LEU A 1 106 ? 24.705 10.559 -63.559 1.00 44.38 106 LEU A N 1
ATOM 824 C CA . LEU A 1 106 ? 24.437 11.491 -64.655 1.00 44.38 106 LEU A CA 1
ATOM 825 C C . LEU A 1 106 ? 25.133 11.025 -65.943 1.00 44.38 106 LEU A C 1
ATOM 827 O O . LEU A 1 106 ? 26.353 11.034 -66.050 1.00 44.38 106 LEU A O 1
ATOM 831 N N . MET A 1 107 ? 24.273 10.705 -66.911 1.00 44.72 107 MET A N 1
ATOM 832 C CA . MET A 1 107 ? 24.425 10.844 -68.364 1.00 44.72 107 MET A CA 1
ATOM 833 C C . MET A 1 107 ? 25.336 9.868 -69.127 1.00 44.72 107 MET A C 1
ATOM 835 O O . MET A 1 107 ? 26.544 10.031 -69.251 1.00 44.72 107 MET A O 1
ATOM 839 N N . ALA A 1 108 ? 24.661 8.921 -69.786 1.00 53.81 108 ALA A N 1
ATOM 840 C CA . ALA A 1 108 ? 25.073 8.343 -71.062 1.00 53.81 108 ALA A CA 1
ATOM 841 C C . ALA A 1 108 ? 25.185 9.420 -72.165 1.00 53.81 108 ALA A C 1
ATOM 843 O O . ALA A 1 108 ? 24.544 10.472 -72.076 1.00 53.81 108 ALA A O 1
ATOM 844 N N . PRO A 1 109 ? 25.854 9.085 -73.282 1.00 48.47 109 PRO A N 1
ATOM 845 C CA . PRO A 1 109 ? 25.080 9.052 -74.519 1.00 48.47 109 PRO A CA 1
ATOM 846 C C . PRO A 1 109 ? 25.242 7.752 -75.326 1.00 48.47 109 PRO A C 1
ATOM 848 O O . PRO A 1 109 ? 26.331 7.235 -75.541 1.00 48.47 109 PRO A O 1
ATOM 851 N N . ALA A 1 110 ? 24.070 7.264 -75.733 1.00 41.94 110 ALA A N 1
ATOM 852 C CA . ALA A 1 110 ? 23.667 6.563 -76.953 1.00 41.94 110 ALA A CA 1
ATOM 853 C C . ALA A 1 110 ? 24.701 5.922 -77.916 1.00 41.94 110 ALA A C 1
ATOM 855 O O . ALA A 1 110 ? 25.516 6.618 -78.508 1.00 41.94 110 ALA A O 1
ATOM 856 N N . SER A 1 111 ? 24.40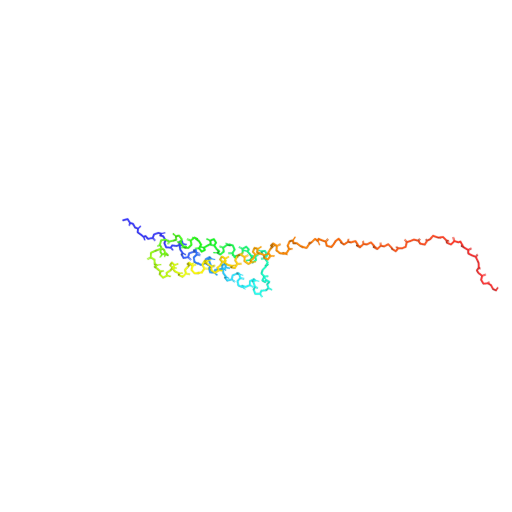6 4.644 -78.234 1.00 44.41 111 SER A N 1
ATOM 857 C CA . SER A 1 111 ? 24.449 3.980 -79.564 1.00 44.41 111 SER A CA 1
ATOM 858 C C . SER A 1 111 ? 25.839 3.764 -80.203 1.00 44.41 111 SER A C 1
ATOM 860 O O . SER A 1 111 ? 26.613 4.695 -80.322 1.00 44.41 111 SER A O 1
ATOM 862 N N . GLN A 1 112 ? 26.251 2.589 -80.701 1.00 44.91 112 GLN A N 1
ATOM 863 C CA . GLN A 1 112 ? 25.608 1.586 -81.578 1.00 44.91 112 GLN A CA 1
ATOM 864 C C . GLN A 1 112 ? 26.307 0.212 -81.360 1.00 44.91 112 GLN A C 1
ATOM 866 O O . GLN A 1 112 ? 27.510 0.169 -81.148 1.00 44.91 112 GLN A O 1
ATOM 871 N N . ARG A 1 113 ? 25.594 -0.902 -81.137 1.00 39.66 113 ARG A N 1
ATOM 872 C CA . ARG A 1 113 ? 25.129 -1.937 -82.099 1.00 39.66 113 ARG A CA 1
ATOM 873 C C . ARG A 1 113 ? 26.230 -2.697 -82.887 1.00 39.66 113 ARG A C 1
ATOM 875 O O . ARG A 1 113 ? 26.759 -2.180 -83.856 1.00 39.66 113 ARG A O 1
ATOM 882 N N . LEU A 1 114 ? 26.465 -3.946 -82.451 1.00 38.66 114 LEU A N 1
ATOM 883 C CA . LEU A 1 114 ? 26.878 -5.178 -83.167 1.00 38.66 114 LEU A CA 1
ATOM 884 C C . LEU A 1 114 ? 27.270 -5.073 -84.659 1.00 38.66 114 LEU A C 1
ATOM 886 O O . LEU A 1 114 ? 26.385 -4.874 -85.492 1.00 38.66 114 LEU A O 1
ATOM 890 N N . HIS A 1 115 ? 28.529 -5.377 -84.996 1.00 40.56 115 HIS A N 1
ATOM 891 C CA . HIS A 1 115 ? 28.987 -6.643 -85.609 1.00 40.56 115 HIS A CA 1
ATOM 892 C C . HIS A 1 115 ? 30.515 -6.663 -85.750 1.00 40.56 115 HIS A C 1
ATOM 894 O O . HIS A 1 115 ? 31.092 -5.580 -85.986 1.00 40.56 115 HIS A O 1
#

Sequence (115 aa):
MNTADSKPELDVLLAATSYLMTRYSLQSAKNPMTYDTGKLAESICQHLALLLKQPEVQGSRVFRTAYHSLAYEWEHILVQHRLNATGSHEQPAKESTSSAINQTSLMAPASQRLH

Foldseek 3Di:
DDPPPQPVVLVVLVVVLVVLVVVLVVVCVPPNLDPVSLVSLVVNLVSLVVNLPRPVCVVDPVSNVVSVVVSVVSVVSNVVSVVSVVVVVPDDDPPPPPDDDDDDDDDDDDDDDDD